Protein AF-A0A1F3SGW7-F1 (afdb_monomer)

pLDDT: mean 77.79, std 14.95, range [38.97, 97.31]

Mean predicted aligned error: 10.61 Å

Solvent-accessible surface area (backbone atoms only — not comparable to full-atom values): 8737 Å² total; per-residue (Å²): 133,83,77,80,81,74,57,66,68,60,56,49,51,52,53,39,52,52,41,30,54,52,48,51,49,50,41,42,74,71,58,27,64,37,47,29,26,54,61,61,95,81,44,79,42,75,30,45,67,76,52,66,45,71,59,27,35,33,36,35,34,85,49,58,101,86,62,85,79,83,58,74,67,41,75,41,46,36,30,48,24,77,51,98,87,49,64,48,58,42,50,24,34,32,72,45,78,46,79,49,69,49,97,88,67,54,41,29,40,35,40,36,31,35,53,44,77,86,43,84,48,33,61,59,54,27,54,50,26,50,47,53,54,50,47,27,68,67,64,72,86,85,82,79,74,87,70,87,78,82,129

Sequence (151 aa):
MESKLINFVDKRKEVIEQKRRNFERVVFDNFLGAYTVLDKNGVIYPVKLMDISPEGCMIRVPWSKRETVLEIGQDLTLRFYFTKQSFVPAVCKLRHTGESIETDGQAYLNYGLEFDASMSSYEAIKAFAVFLMKFAELSVIDRGDAKVYSL

Secondary structure (DSSP, 8-state):
-------HHHHHHHHHHHHHHHHHHHHHHHT----EE--BTTB--EEEEEEE-SSEEEEEEE--TTSPPPPTT-EEEEEEESSSS-EEEEEEEEEEEEEEE-TTS-EEEEEEEEE-TTSTTHHHHHHHHHHHHHHHHH-----S-------

Radius of gyration: 18.61 Å; Cα contacts (8 Å, |Δi|>4): 237; chains: 1; bounding box: 39×63×49 Å

Nearest PDB structures (foldseek):
  5kec-assembly3_D  TM=7.505E-01  e=9.476E-04  Klebsiella pneumoniae
  5ked-assembly1_D  TM=7.790E-01  e=2.004E-03  Klebsiella pneumoniae
  5kec-assembly3_A  TM=7.401E-01  e=1.339E-03  Klebsiella pneumoniae
  5kgo-assembly2_A  TM=7.578E-01  e=3.777E-03  Klebsiella pneumoniae
  5kgo-assembly1_D  TM=7.546E-01  e=2.008E-02  Klebsiella pneumoniae

Structure (mmCIF, N/CA/C/O backbone):
data_AF-A0A1F3SGW7-F1
#
_entry.id   AF-A0A1F3SGW7-F1
#
loop_
_atom_site.group_PDB
_atom_site.id
_atom_site.type_symbol
_atom_site.label_atom_id
_atom_site.label_alt_id
_atom_site.label_comp_id
_atom_site.label_asym_id
_atom_site.label_entity_id
_atom_site.label_seq_id
_atom_site.pdbx_PDB_ins_code
_atom_site.Cartn_x
_atom_site.Cartn_y
_atom_site.Cartn_z
_atom_site.occupancy
_atom_site.B_iso_or_equiv
_atom_site.auth_seq_id
_atom_site.auth_comp_id
_atom_site.auth_asym_id
_atom_site.auth_atom_id
_atom_site.pdbx_PDB_model_num
ATOM 1 N N . MET A 1 1 ? 11.052 46.400 0.230 1.00 38.97 1 MET A N 1
ATOM 2 C CA . MET A 1 1 ? 11.011 45.013 0.739 1.00 38.97 1 MET A CA 1
ATOM 3 C C . MET A 1 1 ? 9.605 44.502 0.513 1.00 38.97 1 MET A C 1
ATOM 5 O O . MET A 1 1 ? 8.700 44.944 1.206 1.00 38.97 1 MET A O 1
ATOM 9 N N . GLU A 1 2 ? 9.405 43.686 -0.519 1.00 39.81 2 GLU A N 1
ATOM 10 C CA . GLU A 1 2 ? 8.095 43.110 -0.834 1.00 39.81 2 GLU A CA 1
ATOM 11 C C . GLU A 1 2 ? 7.693 42.109 0.250 1.00 39.81 2 GLU A C 1
ATOM 13 O O . GLU A 1 2 ? 8.413 41.151 0.544 1.00 39.81 2 GLU A O 1
ATOM 18 N N . SER A 1 3 ? 6.542 42.350 0.870 1.00 45.03 3 SER A N 1
ATOM 19 C CA . SER A 1 3 ? 5.889 41.397 1.752 1.00 45.03 3 SER A CA 1
ATOM 20 C C . SER A 1 3 ? 5.491 40.177 0.924 1.00 45.03 3 SER A C 1
ATOM 22 O O . SER A 1 3 ? 4.585 40.237 0.097 1.00 45.03 3 SER A O 1
ATOM 24 N N . LYS A 1 4 ? 6.167 39.041 1.140 1.00 53.59 4 LYS A N 1
ATOM 25 C CA . LYS A 1 4 ? 5.687 37.740 0.658 1.00 53.59 4 LYS A CA 1
ATOM 26 C C . LYS A 1 4 ? 4.277 37.535 1.217 1.00 53.59 4 LYS A C 1
ATOM 28 O O . LYS A 1 4 ? 4.119 37.226 2.396 1.00 53.59 4 LYS A O 1
ATOM 33 N N . LEU A 1 5 ? 3.263 37.735 0.379 1.00 53.50 5 LEU A N 1
ATOM 34 C CA . LEU A 1 5 ? 1.880 37.359 0.646 1.00 53.50 5 LEU A CA 1
ATOM 35 C C . LEU A 1 5 ? 1.845 35.836 0.793 1.00 53.50 5 LEU A C 1
ATOM 37 O O . LEU A 1 5 ? 1.827 35.092 -0.182 1.00 53.50 5 LEU A O 1
ATOM 41 N N . ILE A 1 6 ? 1.932 35.365 2.035 1.00 60.81 6 ILE A N 1
ATOM 42 C CA . ILE A 1 6 ? 1.802 33.948 2.354 1.00 60.81 6 ILE A CA 1
ATOM 43 C C . ILE A 1 6 ? 0.316 33.615 2.259 1.00 60.81 6 ILE A C 1
ATOM 45 O O . ILE A 1 6 ? -0.477 34.054 3.091 1.00 60.81 6 ILE A O 1
ATOM 49 N N . ASN A 1 7 ? -0.064 32.824 1.257 1.00 70.75 7 ASN A N 1
ATOM 50 C CA . ASN A 1 7 ? -1.402 32.259 1.198 1.00 70.75 7 ASN A CA 1
ATOM 51 C C . ASN A 1 7 ? -1.543 31.200 2.303 1.00 70.75 7 ASN A C 1
ATOM 53 O O . ASN A 1 7 ? -1.046 30.077 2.196 1.00 70.75 7 ASN A O 1
ATOM 57 N N . PHE A 1 8 ? -2.199 31.577 3.401 1.00 67.94 8 PHE A N 1
ATOM 58 C CA . PHE A 1 8 ? -2.420 30.707 4.556 1.00 67.94 8 PHE A CA 1
ATOM 59 C C . PHE A 1 8 ? -3.203 29.433 4.206 1.00 67.94 8 PHE A C 1
ATOM 61 O O . PHE A 1 8 ? -3.048 28.421 4.890 1.00 67.94 8 PHE A O 1
ATOM 68 N N . VAL A 1 9 ? -4.002 29.454 3.133 1.00 71.19 9 VAL A N 1
ATOM 69 C CA . VAL A 1 9 ? -4.738 28.281 2.644 1.00 71.19 9 VAL A CA 1
ATOM 70 C C . VAL A 1 9 ? -3.779 27.255 2.044 1.00 71.19 9 VAL A C 1
ATOM 72 O O . VAL A 1 9 ? -3.832 26.080 2.407 1.00 71.19 9 VAL A O 1
ATOM 75 N N . ASP A 1 10 ? -2.859 27.697 1.187 1.00 74.00 10 ASP A N 1
ATOM 76 C CA . ASP A 1 10 ? -1.901 26.809 0.519 1.00 74.00 10 ASP A CA 1
ATOM 77 C C . ASP A 1 10 ? -0.898 26.233 1.516 1.00 74.00 10 ASP A C 1
ATOM 79 O O . ASP A 1 10 ? -0.640 25.030 1.526 1.00 74.00 10 ASP A O 1
ATOM 83 N N . LYS A 1 11 ? -0.428 27.062 2.455 1.00 72.88 11 LYS A N 1
ATOM 84 C CA . LYS A 1 11 ? 0.478 26.615 3.517 1.00 72.88 11 LYS A CA 1
ATOM 85 C C . LYS A 1 11 ? -0.173 25.585 4.444 1.00 72.88 11 LYS A C 1
ATOM 87 O O . LYS A 1 11 ? 0.491 24.667 4.918 1.00 72.88 11 LYS A O 1
ATOM 92 N N . ARG A 1 12 ? -1.482 25.702 4.695 1.00 69.62 12 ARG A N 1
ATOM 93 C CA . ARG A 1 12 ? -2.232 24.712 5.480 1.00 69.62 12 ARG A CA 1
ATOM 94 C C . ARG A 1 12 ? -2.374 23.388 4.728 1.00 69.62 12 ARG A C 1
ATOM 96 O O . ARG A 1 12 ? -2.182 22.344 5.345 1.00 69.62 12 ARG A O 1
ATOM 103 N N . LYS A 1 13 ? -2.646 23.420 3.418 1.00 74.69 13 LYS A N 1
ATOM 104 C CA . LYS A 1 13 ? -2.675 22.215 2.568 1.00 74.69 13 LYS A CA 1
ATOM 105 C C . LYS A 1 13 ? -1.324 21.503 2.550 1.00 74.69 13 LYS A C 1
ATOM 107 O O . LYS A 1 13 ? -1.278 20.293 2.728 1.00 74.69 13 LYS A O 1
ATOM 112 N N . GLU A 1 14 ? -0.233 22.252 2.413 1.00 76.81 14 GLU A N 1
ATOM 113 C CA . GLU A 1 14 ? 1.126 21.703 2.410 1.00 76.81 14 GLU A CA 1
ATOM 114 C C . GLU A 1 14 ? 1.470 21.000 3.733 1.00 76.81 14 GLU A C 1
ATOM 116 O O . GLU A 1 14 ? 1.959 19.870 3.731 1.00 76.81 14 GLU A O 1
ATOM 121 N N . VAL A 1 15 ? 1.140 21.622 4.873 1.00 73.44 15 VAL A N 1
ATOM 122 C CA . VAL A 1 15 ? 1.350 21.026 6.205 1.00 73.44 15 VAL A CA 1
ATOM 123 C C . VAL A 1 15 ? 0.507 19.763 6.403 1.00 73.44 15 VAL A C 1
ATOM 125 O O . VAL A 1 15 ? 1.008 18.789 6.967 1.00 73.44 15 VAL A O 1
ATOM 128 N N . ILE A 1 16 ? -0.750 19.759 5.948 1.00 73.56 16 ILE A N 1
ATOM 129 C CA . ILE A 1 16 ? -1.631 18.582 6.021 1.00 73.56 16 ILE A CA 1
ATOM 130 C C . ILE A 1 16 ? -1.063 17.440 5.173 1.00 73.56 16 ILE A C 1
ATOM 132 O O . ILE A 1 16 ? -0.907 16.333 5.680 1.00 73.56 16 ILE A O 1
ATOM 136 N N . GLU A 1 17 ? -0.665 17.711 3.929 1.00 76.50 17 GLU A N 1
ATOM 137 C CA . GLU A 1 17 ? -0.055 16.702 3.055 1.00 76.50 17 GLU A CA 1
ATOM 138 C C . GLU A 1 17 ? 1.262 16.162 3.617 1.00 76.50 17 GLU A C 1
ATOM 140 O O . GLU A 1 17 ? 1.554 14.971 3.518 1.00 76.50 17 GLU A O 1
ATOM 145 N N . GLN A 1 18 ? 2.072 17.010 4.251 1.00 76.06 18 GLN A N 1
ATOM 146 C CA . GLN A 1 18 ? 3.320 16.563 4.859 1.00 76.06 18 GLN A CA 1
ATOM 147 C C . GLN A 1 18 ? 3.092 15.699 6.104 1.00 76.06 18 GLN A C 1
ATOM 149 O O . GLN A 1 18 ? 3.780 14.692 6.277 1.00 76.06 18 GLN A O 1
ATOM 154 N N . LYS A 1 19 ? 2.098 16.037 6.935 1.00 69.94 19 LYS A N 1
ATOM 155 C CA . LYS A 1 19 ? 1.656 15.172 8.037 1.00 69.94 19 LYS A CA 1
ATOM 156 C C . LYS A 1 19 ? 1.116 13.840 7.525 1.00 69.94 19 LYS A C 1
ATOM 158 O O . LYS A 1 19 ? 1.490 12.805 8.071 1.00 69.94 19 LYS A O 1
ATOM 163 N N . ARG A 1 20 ? 0.307 13.868 6.461 1.00 73.12 20 ARG A N 1
ATOM 164 C CA . ARG A 1 20 ? -0.241 12.675 5.808 1.00 73.12 20 ARG A CA 1
ATOM 165 C C . ARG A 1 20 ? 0.858 11.731 5.354 1.00 73.12 20 ARG A C 1
ATOM 167 O O . ARG A 1 20 ? 0.901 10.602 5.825 1.00 73.12 20 ARG A O 1
ATOM 174 N N . ARG A 1 21 ? 1.812 12.228 4.563 1.00 73.44 21 ARG A N 1
ATOM 175 C CA . ARG A 1 21 ? 2.955 11.434 4.086 1.00 73.44 21 ARG A CA 1
ATOM 176 C C . ARG A 1 21 ? 3.798 10.856 5.222 1.00 73.44 21 ARG A C 1
ATOM 178 O O . ARG A 1 21 ? 4.236 9.713 5.135 1.00 73.44 21 ARG A O 1
ATOM 185 N N . ASN A 1 22 ? 4.036 11.627 6.287 1.00 67.62 22 ASN A N 1
ATOM 186 C CA . ASN A 1 22 ? 4.793 11.135 7.440 1.00 67.62 22 ASN A CA 1
ATOM 187 C C . ASN A 1 22 ? 4.045 10.030 8.193 1.00 67.62 22 ASN A C 1
ATOM 189 O O . ASN A 1 22 ? 4.660 9.035 8.565 1.00 67.62 22 ASN A O 1
ATOM 193 N N . PHE A 1 23 ? 2.738 10.185 8.408 1.00 69.06 23 PHE A N 1
ATOM 194 C CA . PHE A 1 23 ? 1.927 9.169 9.071 1.00 69.06 23 PHE A CA 1
ATOM 195 C C . PHE A 1 23 ? 1.798 7.903 8.226 1.00 69.06 23 PHE A C 1
ATOM 197 O O . PHE A 1 23 ? 2.047 6.817 8.735 1.00 69.06 23 PHE A O 1
ATOM 204 N N . GLU A 1 24 ? 1.491 8.045 6.937 1.00 65.50 24 GLU A N 1
ATOM 205 C CA . GLU A 1 24 ? 1.440 6.939 5.979 1.00 65.50 24 GLU A CA 1
ATOM 206 C C . GLU A 1 24 ? 2.751 6.156 5.987 1.00 65.50 24 GLU A C 1
ATOM 208 O O . GLU A 1 24 ? 2.738 4.951 6.211 1.00 65.50 24 GLU A O 1
ATOM 213 N N . ARG A 1 25 ? 3.899 6.841 5.891 1.00 66.94 25 ARG A N 1
ATOM 214 C CA . ARG A 1 25 ? 5.213 6.194 5.986 1.00 66.94 25 ARG A CA 1
ATOM 215 C C . ARG A 1 25 ? 5.392 5.430 7.302 1.00 66.94 25 ARG A C 1
ATOM 217 O O . ARG A 1 25 ? 5.820 4.287 7.273 1.00 66.94 25 ARG A O 1
ATOM 224 N N . VAL A 1 26 ? 5.039 6.015 8.449 1.00 60.69 26 VAL A N 1
ATOM 225 C CA . VAL A 1 26 ? 5.170 5.347 9.759 1.00 60.69 26 VAL A CA 1
ATOM 226 C C . VAL A 1 26 ? 4.231 4.147 9.882 1.00 60.69 26 VAL A C 1
ATOM 228 O O . VAL A 1 26 ? 4.642 3.112 10.402 1.00 60.69 26 VAL A O 1
ATOM 231 N N . VAL A 1 27 ? 2.994 4.253 9.401 1.00 66.38 27 VAL A N 1
ATOM 232 C CA . VAL A 1 27 ? 2.022 3.153 9.412 1.00 66.38 27 VAL A CA 1
ATOM 233 C C . VAL A 1 27 ? 2.455 2.028 8.478 1.00 66.38 27 VAL A C 1
ATOM 235 O O . VAL A 1 27 ? 2.358 0.865 8.859 1.00 66.38 27 VAL A O 1
ATOM 238 N N . PHE A 1 28 ? 2.959 2.346 7.288 1.00 66.12 28 PHE A N 1
ATOM 239 C CA . PHE A 1 28 ? 3.403 1.351 6.310 1.00 66.12 28 PHE A CA 1
ATOM 240 C C . PHE A 1 28 ? 4.773 0.755 6.634 1.00 66.12 28 PHE A C 1
ATOM 242 O O . PHE A 1 28 ? 5.033 -0.383 6.274 1.00 66.12 28 PHE A O 1
ATOM 249 N N . ASP A 1 29 ? 5.652 1.476 7.329 1.00 63.00 29 ASP A N 1
ATOM 250 C CA . ASP A 1 29 ? 6.937 0.916 7.749 1.00 63.00 29 ASP A CA 1
ATOM 251 C C . ASP A 1 29 ? 6.802 0.106 9.064 1.00 63.00 29 ASP A C 1
ATOM 253 O O . ASP A 1 29 ? 7.568 -0.834 9.266 1.00 63.00 29 ASP A O 1
ATOM 257 N N . ASN A 1 30 ? 5.831 0.413 9.950 1.00 56.06 30 ASN A N 1
ATOM 258 C CA . ASN A 1 30 ? 5.734 -0.216 11.286 1.00 56.06 30 ASN A CA 1
ATOM 259 C C . ASN A 1 30 ? 4.492 -1.085 11.548 1.00 56.06 30 ASN A C 1
ATOM 261 O O . ASN A 1 30 ? 4.558 -1.972 12.397 1.00 56.06 30 ASN A O 1
ATOM 265 N N . PHE A 1 31 ? 3.351 -0.820 10.905 1.00 53.56 31 PHE A N 1
ATOM 266 C CA . PHE A 1 31 ? 2.066 -1.436 11.276 1.00 53.56 31 PHE A CA 1
ATOM 267 C C . PHE A 1 31 ? 1.522 -2.360 10.190 1.00 53.56 31 PHE A C 1
ATOM 269 O O . PHE A 1 31 ? 1.137 -3.495 10.462 1.00 53.56 31 PHE A O 1
ATOM 276 N N . LEU A 1 32 ? 1.547 -1.897 8.944 1.00 58.00 32 LEU A N 1
ATOM 277 C CA . LEU A 1 32 ? 1.360 -2.751 7.789 1.00 58.00 32 LEU A CA 1
ATOM 278 C C . LEU A 1 32 ? 2.729 -3.143 7.287 1.00 58.00 32 LEU A C 1
ATOM 280 O O . LEU A 1 32 ? 3.295 -2.457 6.450 1.00 58.00 32 LEU A O 1
ATOM 284 N N . GLY A 1 33 ? 3.216 -4.303 7.714 1.00 48.53 33 GLY A N 1
ATOM 285 C CA . GLY A 1 33 ? 4.070 -5.084 6.830 1.00 48.53 33 GLY A CA 1
ATOM 286 C C . GLY A 1 33 ? 3.232 -5.432 5.606 1.00 48.53 33 GLY A C 1
ATOM 287 O O . GLY A 1 33 ? 2.687 -6.530 5.537 1.00 48.53 33 GLY A O 1
ATOM 288 N N . ALA A 1 34 ? 3.033 -4.466 4.705 1.00 47.16 34 ALA A N 1
ATOM 289 C CA . ALA A 1 34 ? 2.317 -4.624 3.462 1.00 47.16 34 ALA A CA 1
ATOM 290 C C . ALA A 1 34 ? 3.177 -5.553 2.617 1.00 47.16 34 ALA A C 1
ATOM 292 O O . ALA A 1 34 ? 3.915 -5.128 1.741 1.00 47.16 34 ALA A O 1
ATOM 293 N N . TYR A 1 35 ? 3.097 -6.849 2.898 1.00 52.41 35 TYR A N 1
ATOM 294 C CA . TYR A 1 35 ? 3.415 -7.886 1.944 1.00 52.41 35 TYR A CA 1
ATOM 295 C C . TYR A 1 35 ? 2.304 -7.824 0.915 1.00 52.41 35 TYR A C 1
ATOM 297 O O . TYR A 1 35 ? 1.432 -8.681 0.864 1.00 52.41 35 TYR A O 1
ATOM 305 N N . THR A 1 36 ? 2.273 -6.749 0.140 1.00 52.69 36 THR A N 1
ATOM 306 C CA . THR A 1 36 ? 1.414 -6.723 -1.013 1.00 52.69 36 THR A CA 1
ATOM 307 C C . THR A 1 36 ? 2.043 -7.714 -1.973 1.00 52.69 36 THR A C 1
ATOM 309 O O . THR A 1 36 ? 3.166 -7.553 -2.429 1.00 52.69 36 THR A O 1
ATOM 312 N N . VAL A 1 37 ? 1.355 -8.830 -2.136 1.00 56.72 37 VAL A N 1
ATOM 313 C CA . VAL A 1 37 ? 1.811 -9.950 -2.933 1.00 56.72 37 VAL A CA 1
ATOM 314 C C . VAL A 1 37 ? 1.343 -9.725 -4.350 1.00 56.72 37 VAL A C 1
ATOM 316 O O . VAL A 1 37 ? 0.142 -9.652 -4.552 1.00 56.72 37 VAL A O 1
ATOM 319 N N . LEU A 1 38 ? 2.237 -9.651 -5.330 1.00 59.66 38 LEU A N 1
ATOM 320 C CA . LEU A 1 38 ? 1.801 -9.707 -6.721 1.00 59.66 38 LEU A CA 1
ATOM 321 C C . LEU A 1 38 ? 1.588 -11.166 -7.137 1.00 59.66 38 LEU A C 1
ATOM 323 O O . LEU A 1 38 ? 2.558 -11.834 -7.474 1.00 59.66 38 LEU A O 1
ATOM 327 N N . ASP A 1 39 ? 0.352 -11.667 -7.109 1.00 53.69 39 ASP A N 1
ATOM 328 C CA . ASP A 1 39 ? 0.056 -13.025 -7.585 1.00 53.69 39 ASP A CA 1
ATOM 329 C C . ASP A 1 39 ? 0.054 -13.069 -9.122 1.00 53.69 39 ASP A C 1
ATOM 331 O O . ASP A 1 39 ? -0.953 -12.798 -9.779 1.00 53.69 39 ASP A O 1
ATOM 335 N N . LYS A 1 40 ? 1.217 -13.375 -9.705 1.00 54.59 40 LYS A N 1
ATOM 336 C CA . LYS A 1 40 ? 1.351 -13.759 -11.114 1.00 54.59 40 LYS A CA 1
ATOM 337 C C . LYS A 1 40 ? 1.789 -15.219 -11.146 1.00 54.59 40 LYS A C 1
ATOM 339 O O . LYS A 1 40 ? 2.915 -15.538 -10.774 1.00 54.59 40 LYS A O 1
ATOM 344 N N . ASN A 1 41 ? 0.900 -16.103 -11.594 1.00 57.38 41 ASN A N 1
ATOM 345 C CA . ASN A 1 41 ? 1.133 -17.551 -11.659 1.00 57.38 41 ASN A CA 1
ATOM 346 C C . ASN A 1 41 ? 1.455 -18.207 -10.295 1.00 57.38 41 ASN A C 1
ATOM 348 O O . ASN A 1 41 ? 2.233 -19.159 -10.246 1.00 57.38 41 ASN A O 1
ATOM 352 N N . GLY A 1 42 ? 0.892 -17.712 -9.186 1.00 57.19 42 GLY A N 1
ATOM 353 C CA . GLY A 1 42 ? 1.066 -18.298 -7.853 1.00 57.19 42 GLY A CA 1
ATOM 354 C C . GLY A 1 42 ? 2.353 -17.897 -7.129 1.00 57.19 42 GLY A C 1
ATOM 355 O O . GLY A 1 42 ? 2.590 -18.365 -6.013 1.00 57.19 42 GLY A O 1
ATOM 356 N N . VAL A 1 43 ? 3.193 -17.044 -7.727 1.00 60.94 43 VAL A N 1
ATOM 357 C CA . VAL A 1 43 ? 4.417 -16.566 -7.076 1.00 60.94 43 VAL A CA 1
ATOM 358 C C . VAL A 1 43 ? 4.119 -15.318 -6.266 1.00 60.94 43 VAL A C 1
ATOM 360 O O . VAL A 1 43 ? 3.482 -14.387 -6.744 1.00 60.94 43 VAL A O 1
ATOM 363 N N . ILE A 1 44 ? 4.590 -15.322 -5.022 1.00 67.69 44 ILE A N 1
ATOM 364 C CA . ILE A 1 44 ? 4.310 -14.287 -4.041 1.00 67.69 44 ILE A CA 1
ATOM 365 C C . ILE A 1 44 ? 5.515 -13.351 -3.923 1.00 67.69 44 ILE A C 1
ATOM 367 O O . ILE A 1 44 ? 6.543 -13.755 -3.382 1.00 67.69 44 ILE A O 1
ATOM 371 N N . TYR A 1 45 ? 5.388 -12.103 -4.382 1.00 72.38 45 TYR A N 1
ATOM 372 C CA . TYR A 1 45 ? 6.465 -11.107 -4.297 1.00 72.38 45 TYR A CA 1
ATOM 373 C C . TYR A 1 45 ? 6.142 -9.996 -3.300 1.00 72.38 45 TYR A C 1
ATOM 375 O O . TYR A 1 45 ? 5.065 -9.419 -3.417 1.00 72.38 45 TYR A O 1
ATOM 383 N N . PRO A 1 46 ? 7.044 -9.655 -2.362 1.00 74.88 46 PRO A N 1
ATOM 384 C CA . PRO A 1 46 ? 6.854 -8.501 -1.493 1.00 74.88 46 PRO A CA 1
ATOM 385 C C . PRO A 1 46 ? 7.002 -7.202 -2.293 1.00 74.88 46 PRO A C 1
ATOM 387 O O . PRO A 1 46 ? 7.961 -7.033 -3.047 1.00 74.88 46 PRO A O 1
ATOM 390 N N . VAL A 1 47 ? 6.084 -6.260 -2.092 1.00 81.00 47 VAL A N 1
ATOM 391 C CA . VAL A 1 47 ? 6.173 -4.901 -2.649 1.00 81.00 47 VAL A CA 1
ATOM 392 C C . VAL A 1 47 ? 5.951 -3.879 -1.538 1.00 81.00 47 VAL A C 1
ATOM 394 O O . VAL A 1 47 ? 5.308 -4.181 -0.538 1.00 81.00 47 VAL A O 1
ATOM 397 N N . LYS A 1 48 ? 6.448 -2.655 -1.707 1.00 82.62 48 LYS A N 1
ATOM 398 C CA . LYS A 1 48 ? 6.239 -1.569 -0.743 1.00 82.62 48 LYS A CA 1
ATOM 399 C C . LYS A 1 48 ? 4.988 -0.767 -1.100 1.00 82.62 48 LYS A C 1
ATOM 401 O O . LYS A 1 48 ? 4.858 -0.332 -2.238 1.00 82.62 48 LYS A O 1
ATOM 406 N N . LEU A 1 49 ? 4.089 -0.538 -0.143 1.00 85.31 49 LEU A N 1
ATOM 407 C CA . LEU A 1 49 ? 2.975 0.403 -0.302 1.00 85.31 49 LEU A CA 1
ATOM 408 C C . LEU A 1 49 ? 3.486 1.834 -0.083 1.00 85.31 49 LEU A C 1
ATOM 410 O O . LEU A 1 49 ? 4.088 2.125 0.949 1.00 85.31 49 LEU A O 1
ATOM 414 N N . MET A 1 50 ? 3.284 2.707 -1.066 1.00 84.50 50 MET A N 1
ATOM 415 C CA . MET A 1 50 ? 3.777 4.086 -1.053 1.00 84.50 50 MET A CA 1
ATOM 416 C C . MET A 1 50 ? 2.701 5.075 -0.606 1.00 84.50 50 MET A C 1
ATOM 418 O O . MET A 1 50 ? 2.999 5.985 0.164 1.00 84.50 50 MET A O 1
ATOM 422 N N . ASP A 1 51 ? 1.470 4.879 -1.071 1.00 85.19 51 ASP A N 1
ATOM 423 C CA . ASP A 1 51 ? 0.282 5.638 -0.683 1.00 85.19 51 ASP A CA 1
ATOM 424 C C . ASP A 1 51 ? -0.975 4.760 -0.791 1.00 85.19 51 ASP A C 1
ATOM 426 O O . ASP A 1 51 ? -0.926 3.646 -1.318 1.00 85.19 51 ASP A O 1
ATOM 430 N N . ILE A 1 52 ? -2.094 5.250 -0.256 1.00 89.31 52 ILE A N 1
ATOM 431 C CA . ILE A 1 52 ? -3.417 4.639 -0.410 1.00 89.31 52 ILE A CA 1
ATOM 432 C C . ILE A 1 52 ? -4.513 5.707 -0.320 1.00 89.31 52 ILE A C 1
ATOM 434 O O . ILE A 1 52 ? -4.435 6.633 0.486 1.00 89.31 52 ILE A O 1
ATOM 438 N N . SER A 1 53 ? -5.555 5.548 -1.127 1.00 91.88 53 SER A N 1
ATOM 439 C CA . SER A 1 53 ? -6.800 6.312 -1.100 1.00 91.88 53 SER A CA 1
ATOM 440 C C . SER A 1 53 ? -8.003 5.353 -1.150 1.00 91.88 53 SER A C 1
ATOM 442 O O . SER A 1 53 ? -7.825 4.142 -1.283 1.00 91.88 53 SER A O 1
ATOM 444 N N . PRO A 1 54 ? -9.247 5.843 -1.025 1.00 94.31 54 PRO A N 1
ATOM 445 C CA . PRO A 1 54 ? -10.440 5.018 -1.223 1.00 94.31 54 PRO A CA 1
ATOM 446 C C . PRO A 1 54 ? -10.538 4.390 -2.620 1.00 94.31 54 PRO A C 1
ATOM 448 O O . PRO A 1 54 ? -11.193 3.364 -2.785 1.00 94.31 54 PRO A O 1
ATOM 451 N N . GLU A 1 55 ? -9.933 5.015 -3.627 1.00 95.69 55 GLU A N 1
ATOM 452 C CA . GLU A 1 55 ? -10.015 4.617 -5.034 1.00 95.69 55 GLU A CA 1
ATOM 453 C C . GLU A 1 55 ? -8.845 3.731 -5.466 1.00 95.69 55 GLU A C 1
ATOM 455 O O . GLU A 1 55 ? -8.987 2.952 -6.405 1.00 95.69 55 GLU A O 1
ATOM 460 N N . GLY A 1 56 ? -7.687 3.829 -4.809 1.00 94.00 56 GLY A N 1
ATOM 461 C CA . GLY A 1 56 ? -6.496 3.126 -5.267 1.00 94.00 56 GLY A CA 1
ATOM 462 C C . GLY A 1 56 ? -5.286 3.245 -4.354 1.00 94.00 56 GLY A C 1
ATOM 463 O O . GLY A 1 56 ? -5.360 3.737 -3.230 1.00 94.00 56 GLY A O 1
ATOM 464 N N . CYS A 1 57 ? -4.148 2.774 -4.846 1.00 92.31 57 CYS A N 1
ATOM 465 C CA . CYS A 1 57 ? -2.871 2.884 -4.156 1.00 92.31 57 CYS A CA 1
ATOM 466 C C . CYS A 1 57 ? -1.691 2.873 -5.123 1.00 92.31 57 CYS A C 1
ATOM 468 O O . CYS A 1 57 ? -1.785 2.383 -6.250 1.00 92.31 57 CYS A O 1
ATOM 470 N N . MET A 1 58 ? -0.547 3.355 -4.650 1.00 91.38 58 MET A N 1
ATOM 471 C CA . MET A 1 58 ? 0.732 3.194 -5.319 1.00 91.38 58 MET A CA 1
ATOM 472 C C . MET A 1 58 ? 1.584 2.154 -4.605 1.00 91.38 58 MET A C 1
ATOM 474 O O . MET A 1 58 ? 1.845 2.261 -3.406 1.00 91.38 58 MET A O 1
ATOM 478 N N . ILE A 1 59 ? 2.074 1.169 -5.356 1.00 88.50 59 ILE A N 1
ATOM 479 C CA . ILE A 1 59 ? 3.064 0.204 -4.872 1.00 88.50 59 ILE A CA 1
ATOM 480 C C . ILE A 1 59 ? 4.406 0.401 -5.567 1.00 88.50 59 ILE A C 1
ATOM 482 O O . ILE A 1 59 ? 4.476 0.897 -6.691 1.00 88.50 59 ILE A O 1
ATOM 486 N N . ARG A 1 60 ? 5.474 -0.033 -4.907 1.00 87.44 60 ARG A N 1
ATOM 487 C CA . ARG A 1 60 ? 6.846 0.040 -5.394 1.00 87.44 60 ARG A CA 1
ATOM 488 C C . ARG A 1 60 ? 7.528 -1.318 -5.308 1.00 87.44 60 ARG A C 1
ATOM 490 O O . ARG A 1 60 ? 7.470 -1.977 -4.270 1.00 87.44 60 ARG A O 1
ATOM 497 N N . VAL A 1 61 ? 8.230 -1.692 -6.373 1.00 85.38 61 VAL A N 1
ATOM 498 C CA . VAL A 1 61 ? 9.074 -2.892 -6.430 1.00 85.38 61 VAL A CA 1
ATOM 499 C C . VAL A 1 61 ? 10.512 -2.523 -6.787 1.00 85.38 61 VAL A C 1
ATOM 501 O O . VAL A 1 61 ? 10.708 -1.635 -7.624 1.00 85.38 61 VAL A O 1
ATOM 504 N N . PRO A 1 62 ? 11.526 -3.158 -6.169 1.00 83.88 62 PRO A N 1
ATOM 505 C CA . PRO A 1 62 ? 12.897 -3.075 -6.660 1.00 83.88 62 PRO A CA 1
ATOM 506 C C . PRO A 1 62 ? 12.932 -3.518 -8.118 1.00 83.88 62 PRO A C 1
ATOM 508 O O . PRO A 1 62 ? 12.282 -4.498 -8.467 1.00 83.88 62 PRO A O 1
ATOM 511 N N . TRP A 1 63 ? 13.659 -2.791 -8.960 1.00 79.81 63 TRP A N 1
ATOM 512 C CA . TRP A 1 63 ? 13.754 -3.117 -10.374 1.00 79.81 63 TRP A CA 1
ATOM 513 C C . TRP A 1 63 ? 15.177 -3.486 -10.764 1.00 79.81 63 TRP A C 1
ATOM 515 O O . TRP A 1 63 ? 16.143 -2.787 -10.446 1.00 79.81 63 TRP A O 1
ATOM 525 N N . SER A 1 64 ? 15.289 -4.572 -11.524 1.00 72.19 64 SER A N 1
ATOM 526 C CA . SER A 1 64 ? 16.480 -4.902 -12.294 1.00 72.19 64 SER A CA 1
ATOM 527 C C . SER A 1 64 ? 16.130 -4.978 -13.782 1.00 72.19 64 SER A C 1
ATOM 529 O O . SER A 1 64 ? 15.059 -5.449 -14.154 1.00 72.19 64 SER A O 1
ATOM 531 N N . LYS A 1 65 ? 17.052 -4.580 -14.672 1.00 64.56 65 LYS A N 1
ATOM 532 C CA . LYS A 1 65 ? 16.842 -4.551 -16.142 1.00 64.56 65 LYS A CA 1
ATOM 533 C C . LYS A 1 65 ? 16.438 -5.896 -16.780 1.00 64.56 65 LYS A C 1
ATOM 535 O O . LYS A 1 65 ? 16.204 -5.947 -17.982 1.00 64.56 65 LYS A O 1
ATOM 540 N N . ARG A 1 66 ? 16.423 -6.990 -16.014 1.00 60.06 66 ARG A N 1
ATOM 541 C CA . ARG A 1 66 ? 16.057 -8.340 -16.464 1.00 60.06 66 ARG A CA 1
ATOM 542 C C . ARG A 1 66 ? 14.598 -8.699 -16.171 1.00 60.06 66 ARG A C 1
ATOM 544 O O . ARG A 1 66 ? 14.143 -9.738 -16.635 1.00 60.06 66 ARG A O 1
ATOM 551 N N . GLU A 1 67 ? 13.884 -7.880 -15.405 1.00 68.44 67 GLU A N 1
ATOM 552 C CA . GLU A 1 67 ? 12.505 -8.149 -14.999 1.00 68.44 67 GLU A CA 1
ATOM 553 C C . GLU A 1 67 ? 11.489 -7.557 -15.976 1.00 68.44 67 GLU A C 1
ATOM 555 O O . GLU A 1 67 ? 11.657 -6.455 -16.501 1.00 68.44 67 GLU A O 1
ATOM 560 N N . THR A 1 68 ? 10.414 -8.307 -16.214 1.00 71.00 68 THR A N 1
ATOM 561 C CA . THR A 1 68 ? 9.297 -7.880 -17.058 1.00 71.00 68 THR A CA 1
ATOM 562 C C . THR A 1 68 ? 8.436 -6.862 -16.315 1.00 71.00 68 THR A C 1
ATOM 564 O O . THR A 1 68 ? 7.939 -7.144 -15.225 1.00 71.00 68 THR A O 1
ATOM 567 N N . VAL A 1 69 ? 8.224 -5.700 -16.931 1.00 81.19 69 VAL A N 1
ATOM 568 C CA . VAL A 1 69 ? 7.292 -4.676 -16.440 1.00 81.19 69 VAL A CA 1
ATOM 569 C C . VAL A 1 69 ? 5.855 -5.179 -16.598 1.00 81.19 69 VAL A C 1
ATOM 571 O O . VAL A 1 69 ? 5.531 -5.855 -17.575 1.00 81.19 69 VAL A O 1
ATOM 574 N N . LEU A 1 70 ? 4.996 -4.877 -15.627 1.00 83.94 70 LEU A N 1
ATOM 575 C CA . LEU A 1 70 ? 3.575 -5.222 -15.692 1.00 83.94 70 LEU A CA 1
ATOM 576 C C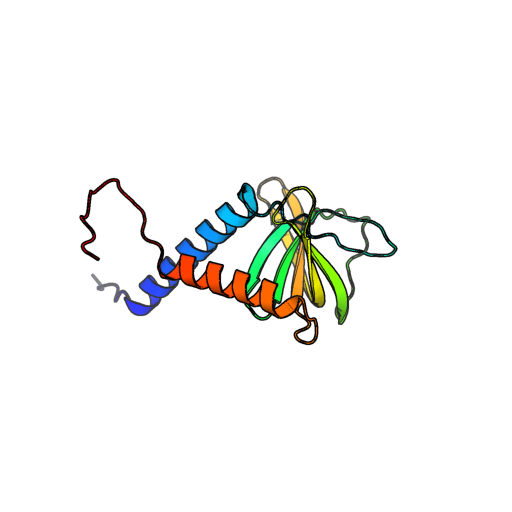 . LEU A 1 70 ? 2.841 -4.383 -16.740 1.00 83.94 70 LEU A C 1
ATOM 578 O O . LEU A 1 70 ? 3.170 -3.218 -16.962 1.00 83.94 70 LEU A O 1
ATOM 582 N N . GLU A 1 71 ? 1.820 -4.969 -17.357 1.00 87.06 71 GLU A N 1
ATOM 583 C CA . GLU A 1 71 ? 1.081 -4.326 -18.441 1.00 87.06 71 GLU A CA 1
ATOM 584 C C . GLU A 1 71 ? -0.086 -3.497 -17.904 1.00 87.06 71 GLU A C 1
ATOM 586 O O . GLU A 1 71 ? -0.870 -3.953 -17.069 1.00 87.06 71 GLU A O 1
ATOM 591 N N . ILE A 1 72 ? -0.227 -2.261 -18.390 1.00 92.81 72 ILE A N 1
ATOM 592 C CA . ILE A 1 72 ? -1.365 -1.406 -18.031 1.00 92.81 72 ILE A CA 1
ATOM 593 C C . ILE A 1 72 ? -2.673 -2.118 -18.398 1.00 92.81 72 ILE A C 1
ATOM 595 O O . ILE A 1 72 ? -2.808 -2.690 -19.476 1.00 92.81 72 ILE A O 1
ATOM 599 N N . GLY A 1 73 ? -3.651 -2.057 -17.496 1.00 92.12 73 GLY A N 1
ATOM 600 C CA . GLY A 1 73 ? -4.928 -2.752 -17.617 1.00 92.12 73 GLY A CA 1
ATOM 601 C C . GLY A 1 73 ? -4.931 -4.161 -17.026 1.00 92.12 73 GLY A C 1
ATOM 602 O O . GLY A 1 73 ? -6.015 -4.716 -16.862 1.00 92.12 73 GLY A O 1
ATOM 603 N N . GLN A 1 74 ? -3.766 -4.710 -16.663 1.00 88.94 74 GLN A N 1
ATOM 604 C CA . GLN A 1 74 ? -3.669 -5.990 -15.970 1.00 88.94 74 GLN A CA 1
ATOM 605 C C . GLN A 1 74 ? -4.331 -5.911 -14.587 1.00 88.94 74 GLN A C 1
ATOM 607 O O . GLN A 1 74 ? -4.086 -4.972 -13.821 1.00 88.94 74 GLN A O 1
ATOM 612 N N . ASP A 1 75 ? -5.130 -6.927 -14.263 1.00 88.75 75 ASP A N 1
ATOM 613 C CA . ASP A 1 75 ? -5.675 -7.115 -12.922 1.00 88.75 75 ASP A CA 1
ATOM 614 C C . ASP A 1 75 ? -4.633 -7.787 -12.015 1.00 88.75 75 ASP A C 1
ATOM 616 O O . ASP A 1 75 ? -3.935 -8.729 -12.400 1.00 88.75 75 ASP A O 1
ATOM 620 N N . LEU A 1 76 ? -4.522 -7.280 -10.793 1.00 87.50 76 LEU A N 1
ATOM 621 C CA . LEU A 1 76 ? -3.569 -7.687 -9.770 1.00 87.50 76 LEU A CA 1
ATOM 622 C C . LEU A 1 76 ? -4.325 -7.923 -8.466 1.00 87.50 76 LEU A C 1
ATOM 624 O O . LEU A 1 76 ? -5.213 -7.155 -8.116 1.00 87.50 76 LEU A O 1
ATOM 628 N N . THR A 1 77 ? -3.959 -8.958 -7.714 1.00 88.62 77 THR A N 1
ATOM 629 C CA . THR A 1 77 ? -4.510 -9.172 -6.369 1.00 88.62 77 THR A CA 1
ATOM 630 C C . THR A 1 77 ? -3.464 -8.811 -5.336 1.00 88.62 77 THR A C 1
ATOM 632 O O . THR A 1 77 ? -2.471 -9.515 -5.223 1.00 88.62 77 THR A O 1
ATOM 635 N N . LEU A 1 78 ? -3.697 -7.754 -4.563 1.00 87.62 78 LEU A N 1
ATOM 636 C CA . LEU A 1 78 ? -2.876 -7.368 -3.421 1.00 87.62 78 LEU A CA 1
ATOM 637 C C . LEU A 1 78 ? -3.378 -8.041 -2.140 1.00 87.62 78 LEU A C 1
ATOM 639 O O . LEU A 1 78 ? -4.567 -8.317 -1.988 1.00 87.62 78 LEU A O 1
ATOM 643 N N . ARG A 1 79 ? -2.476 -8.268 -1.183 1.00 87.69 79 ARG A N 1
ATOM 644 C CA . ARG A 1 79 ? -2.796 -8.828 0.138 1.00 87.69 79 ARG A CA 1
ATOM 645 C C . ARG A 1 79 ? -2.368 -7.845 1.226 1.00 87.69 79 ARG A C 1
ATOM 647 O O . ARG A 1 79 ? -1.183 -7.614 1.423 1.00 87.69 79 ARG A O 1
ATOM 654 N N . PHE A 1 80 ? -3.329 -7.271 1.941 1.00 86.00 80 PHE A N 1
ATOM 655 C CA . PHE A 1 80 ? -3.079 -6.332 3.035 1.00 86.00 80 PHE A CA 1
ATOM 656 C C . PHE A 1 80 ? -3.010 -7.089 4.360 1.00 86.00 80 PHE A C 1
ATOM 658 O O . PHE A 1 80 ? -4.038 -7.435 4.943 1.00 86.00 80 PHE A O 1
ATOM 665 N N . TYR A 1 81 ? -1.796 -7.387 4.819 1.00 81.38 81 TYR A N 1
ATOM 666 C CA . TYR A 1 81 ? -1.564 -8.078 6.085 1.00 81.38 81 TYR A CA 1
ATOM 667 C C . TYR A 1 81 ? -1.646 -7.095 7.258 1.00 81.38 81 TYR A C 1
ATOM 669 O O . TYR A 1 81 ? -0.831 -6.183 7.373 1.00 81.38 81 TYR A O 1
ATOM 677 N N . PHE A 1 82 ? -2.618 -7.313 8.146 1.00 75.44 82 PHE A N 1
ATOM 678 C CA . PHE A 1 82 ? -2.754 -6.590 9.422 1.00 75.44 82 PHE A CA 1
ATOM 679 C C . PHE A 1 82 ? -2.312 -7.442 10.620 1.00 75.44 82 PHE A C 1
ATOM 681 O O . PHE A 1 82 ? -2.166 -6.947 11.734 1.00 75.44 82 PHE A O 1
ATOM 688 N N . THR A 1 83 ? -2.094 -8.740 10.397 1.00 75.00 83 THR A N 1
ATOM 689 C CA . THR A 1 83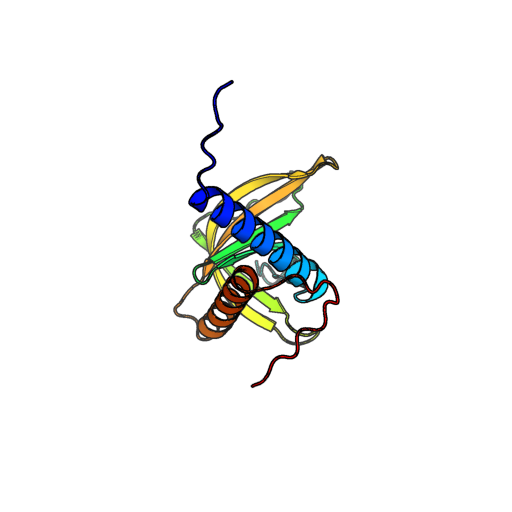 ? -1.482 -9.663 11.356 1.00 75.00 83 THR A CA 1
ATOM 690 C C . THR A 1 83 ? -0.467 -10.548 10.629 1.00 75.00 83 THR A C 1
ATOM 692 O O . THR A 1 83 ? -0.384 -10.542 9.402 1.00 75.00 83 THR A O 1
ATOM 695 N N . LYS A 1 84 ? 0.289 -11.366 11.371 1.00 72.88 84 LYS A N 1
ATOM 696 C CA . LYS A 1 84 ? 1.262 -12.300 10.776 1.00 72.88 84 LYS A CA 1
ATOM 697 C C . LYS A 1 84 ? 0.626 -13.429 9.952 1.00 72.88 84 LYS A C 1
ATOM 699 O O . LYS A 1 84 ? 1.335 -14.062 9.180 1.00 72.88 84 LYS A O 1
ATOM 704 N N . GLN A 1 85 ? -0.658 -13.729 10.154 1.00 79.94 85 GLN A N 1
ATOM 705 C CA . GLN A 1 85 ? -1.310 -14.916 9.578 1.00 79.94 85 GLN A CA 1
ATOM 706 C C . GLN A 1 85 ? -2.578 -14.603 8.777 1.00 79.94 85 GLN A C 1
ATOM 708 O O . GLN A 1 85 ? -3.087 -15.484 8.090 1.00 79.94 85 GLN A O 1
ATOM 713 N N . SER A 1 86 ? -3.090 -13.372 8.835 1.00 83.50 86 SER A N 1
ATOM 714 C CA . SER A 1 86 ? -4.305 -12.966 8.127 1.00 83.50 86 SER A CA 1
ATOM 715 C C . SER A 1 86 ? -4.095 -11.695 7.309 1.00 83.50 86 SER A C 1
ATOM 717 O O . SER A 1 86 ? -3.347 -10.793 7.698 1.00 83.50 86 SER A O 1
ATOM 719 N N . PHE A 1 87 ? -4.782 -11.633 6.168 1.00 87.56 87 PHE A N 1
ATOM 720 C CA . PHE A 1 87 ? -4.762 -10.497 5.256 1.00 87.56 87 PHE A CA 1
ATOM 721 C C . PHE A 1 87 ? -6.152 -10.208 4.690 1.00 87.56 87 PHE A C 1
ATOM 723 O O . PHE A 1 87 ? -7.009 -11.090 4.638 1.00 87.56 87 PHE A O 1
ATOM 730 N N . VAL A 1 88 ? -6.345 -8.977 4.221 1.00 90.31 88 VAL A N 1
ATOM 731 C CA . VAL A 1 88 ? -7.497 -8.566 3.412 1.00 90.31 88 VAL A CA 1
ATOM 732 C C . VAL A 1 88 ? -7.060 -8.513 1.942 1.00 90.31 88 VAL A C 1
ATOM 734 O O . VAL A 1 88 ? 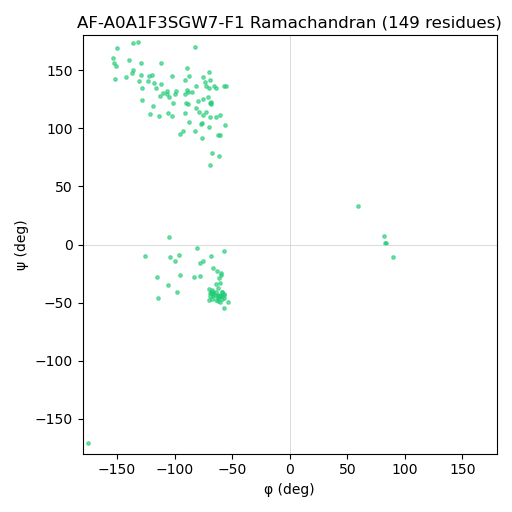-6.099 -7.803 1.637 1.00 90.31 88 VAL A O 1
ATOM 737 N N . PRO A 1 89 ? -7.688 -9.265 1.019 1.00 91.06 89 PRO A N 1
ATOM 738 C CA . PRO A 1 89 ? -7.356 -9.180 -0.399 1.00 91.06 89 PRO A CA 1
ATOM 739 C C . PRO A 1 89 ? -7.940 -7.909 -1.024 1.00 91.06 89 PRO A C 1
ATOM 741 O O . PRO A 1 89 ? -9.063 -7.525 -0.704 1.00 91.06 89 PRO A O 1
ATOM 744 N N . ALA A 1 90 ? -7.229 -7.302 -1.967 1.00 91.06 90 ALA A N 1
ATOM 745 C CA . ALA A 1 90 ? -7.773 -6.269 -2.843 1.00 91.06 90 ALA A CA 1
ATOM 746 C C . ALA A 1 90 ? -7.473 -6.636 -4.293 1.00 91.06 90 ALA A C 1
ATOM 748 O O . ALA A 1 90 ? -6.315 -6.857 -4.640 1.00 91.06 90 ALA A O 1
ATOM 749 N N . VAL A 1 91 ? -8.507 -6.712 -5.126 1.00 92.75 91 VAL A N 1
ATOM 750 C CA . VAL A 1 91 ? -8.325 -6.810 -6.577 1.00 92.75 91 VAL A CA 1
ATOM 751 C C . VAL A 1 91 ? -8.169 -5.394 -7.105 1.00 92.75 91 VAL A C 1
ATOM 753 O O . VAL A 1 91 ? -8.939 -4.507 -6.734 1.00 92.75 91 VAL A O 1
ATOM 756 N N . CYS A 1 92 ? -7.150 -5.178 -7.926 1.00 92.69 92 CYS A N 1
ATOM 757 C CA . CYS A 1 92 ? -6.814 -3.872 -8.456 1.00 92.69 92 CYS A CA 1
ATOM 758 C C . CYS A 1 92 ? -6.488 -3.942 -9.942 1.00 92.69 92 CYS A C 1
ATOM 760 O O . CYS A 1 92 ? -5.896 -4.910 -10.407 1.00 92.69 92 CYS A O 1
ATOM 762 N N . LYS A 1 93 ? -6.766 -2.862 -10.664 1.00 95.25 93 LYS A N 1
ATOM 763 C CA . LYS A 1 93 ? -6.361 -2.675 -12.053 1.00 95.25 93 LYS A CA 1
ATOM 764 C C . LYS A 1 93 ? -5.129 -1.789 -12.133 1.00 95.25 93 LYS A C 1
ATOM 766 O O . LYS A 1 93 ? -5.125 -0.691 -11.575 1.00 95.25 93 LYS A O 1
ATOM 771 N N . LEU A 1 94 ? -4.102 -2.224 -12.860 1.00 93.38 94 LEU A N 1
ATOM 772 C CA . LEU A 1 94 ? -2.941 -1.382 -13.134 1.00 93.38 94 LEU A CA 1
ATOM 773 C C . LEU A 1 94 ? -3.334 -0.228 -14.062 1.00 93.38 94 LEU A C 1
ATOM 775 O O . LEU A 1 94 ? -3.788 -0.453 -15.183 1.00 93.38 94 LEU A O 1
ATOM 779 N N . ARG A 1 95 ? -3.151 1.015 -13.610 1.00 96.69 95 ARG A N 1
ATOM 780 C CA . ARG A 1 95 ? -3.488 2.223 -14.381 1.00 96.69 95 ARG A CA 1
ATOM 781 C C . ARG A 1 95 ? -2.272 2.942 -14.932 1.00 96.69 95 ARG A C 1
ATOM 783 O O . ARG A 1 95 ? -2.348 3.484 -16.030 1.00 96.69 95 ARG A O 1
ATOM 790 N N . HIS A 1 96 ? -1.161 2.942 -14.202 1.00 93.56 96 HIS A N 1
ATOM 791 C CA . HIS A 1 96 ? 0.067 3.569 -14.675 1.00 93.56 96 HIS A CA 1
ATOM 792 C C . HIS A 1 96 ? 1.321 2.923 -14.084 1.00 93.56 96 HIS A C 1
ATOM 794 O O . HIS A 1 96 ? 1.302 2.346 -12.997 1.00 93.56 96 HIS A O 1
ATOM 800 N N . THR A 1 97 ? 2.428 3.081 -14.803 1.00 91.75 97 THR A N 1
ATOM 801 C CA . THR A 1 97 ? 3.768 2.627 -14.422 1.00 91.75 97 THR A CA 1
ATOM 802 C C . THR A 1 97 ? 4.715 3.825 -14.398 1.00 91.75 97 THR A C 1
ATOM 804 O O . THR A 1 97 ? 4.589 4.720 -15.234 1.00 91.75 97 THR A O 1
ATOM 807 N N . GLY A 1 98 ? 5.683 3.850 -13.489 1.00 90.44 98 GLY A N 1
ATOM 808 C CA . GLY A 1 98 ? 6.729 4.873 -13.472 1.00 90.44 98 GLY A CA 1
ATOM 809 C C . GLY A 1 98 ? 8.027 4.356 -12.871 1.00 90.44 98 GLY A C 1
ATOM 810 O O . GLY A 1 98 ? 8.011 3.459 -12.037 1.00 90.44 98 GLY A O 1
ATOM 811 N N . GLU A 1 99 ? 9.153 4.938 -13.262 1.00 90.12 99 GLU A N 1
ATOM 812 C CA . GLU A 1 99 ? 10.472 4.593 -12.726 1.00 90.12 99 GLU A CA 1
ATOM 813 C C . GLU A 1 99 ? 10.931 5.642 -11.710 1.00 90.12 99 GLU A C 1
ATOM 815 O O . GLU A 1 99 ? 10.661 6.836 -11.855 1.00 90.12 99 GLU A O 1
ATOM 820 N N . SER A 1 100 ? 11.635 5.206 -10.669 1.00 87.56 100 SER A N 1
ATOM 821 C CA . SER A 1 100 ? 12.297 6.103 -9.720 1.00 87.56 100 SER A CA 1
ATOM 822 C C . SER A 1 100 ? 13.639 5.538 -9.286 1.00 87.56 100 SER A C 1
ATOM 824 O O . SER A 1 100 ? 13.766 4.330 -9.102 1.00 87.56 100 SER A O 1
ATOM 826 N N . ILE A 1 101 ? 14.616 6.415 -9.073 1.00 87.00 101 ILE A N 1
ATOM 827 C CA . ILE A 1 101 ? 15.939 6.062 -8.554 1.00 87.00 101 ILE A CA 1
ATOM 828 C C . ILE A 1 101 ? 16.067 6.682 -7.162 1.00 87.00 101 ILE A C 1
ATOM 830 O O . ILE A 1 101 ? 15.796 7.873 -6.996 1.00 87.00 101 ILE A O 1
ATOM 834 N N . GLU A 1 102 ? 16.432 5.879 -6.164 1.00 82.62 102 GLU A N 1
ATOM 835 C CA . GLU A 1 102 ? 16.729 6.386 -4.822 1.00 82.62 102 GLU A CA 1
ATOM 836 C C . GLU A 1 102 ? 18.160 6.922 -4.706 1.00 82.62 102 GLU A C 1
ATOM 838 O O . GLU A 1 102 ? 18.987 6.803 -5.609 1.00 82.62 102 GLU A O 1
ATOM 843 N N . THR A 1 103 ? 18.449 7.588 -3.588 1.00 80.12 103 THR A N 1
ATOM 844 C CA . THR A 1 103 ? 19.731 8.265 -3.344 1.00 80.12 103 THR A CA 1
ATOM 845 C C . THR A 1 103 ? 20.920 7.298 -3.302 1.00 80.12 103 THR A C 1
ATOM 847 O O . THR A 1 103 ? 22.049 7.708 -3.553 1.00 80.12 103 THR A O 1
ATOM 850 N N . ASP A 1 104 ? 20.669 6.021 -3.021 1.00 80.44 104 ASP A N 1
ATOM 851 C CA . ASP A 1 104 ? 21.645 4.927 -3.059 1.00 80.44 104 ASP A CA 1
ATOM 852 C C . ASP A 1 104 ? 21.901 4.378 -4.478 1.00 80.44 104 ASP A C 1
ATOM 854 O O . ASP A 1 104 ? 22.747 3.504 -4.663 1.00 80.44 104 ASP A O 1
ATOM 858 N N . GLY A 1 105 ? 21.195 4.895 -5.490 1.00 82.19 105 GLY A N 1
ATOM 859 C CA . GLY A 1 105 ? 21.273 4.444 -6.876 1.00 82.19 105 GLY A CA 1
ATOM 860 C C . GLY A 1 105 ? 20.399 3.229 -7.196 1.00 82.19 105 GLY A C 1
ATOM 861 O O . GLY A 1 105 ? 20.404 2.778 -8.344 1.00 82.19 105 GLY A O 1
ATOM 862 N N . GLN A 1 106 ? 19.627 2.705 -6.237 1.00 86.25 106 GLN A N 1
ATOM 863 C CA . GLN A 1 106 ? 18.697 1.609 -6.485 1.00 86.25 106 GLN A CA 1
ATOM 864 C C . GLN A 1 106 ? 17.511 2.103 -7.324 1.00 86.25 106 GLN A C 1
ATOM 866 O O . GLN A 1 106 ? 16.833 3.076 -6.984 1.00 86.25 106 GLN A O 1
ATOM 871 N N . ALA A 1 107 ? 17.254 1.410 -8.434 1.00 89.00 107 ALA A N 1
ATOM 872 C CA . ALA A 1 107 ? 16.113 1.676 -9.297 1.00 89.00 107 ALA A CA 1
ATOM 873 C C . ALA A 1 107 ? 14.876 0.902 -8.824 1.00 89.00 107 ALA A C 1
ATOM 875 O O . ALA A 1 107 ? 14.970 -0.238 -8.356 1.00 89.00 107 ALA A O 1
ATOM 876 N N . TYR A 1 108 ? 13.714 1.524 -8.984 1.00 88.75 108 TYR A N 1
ATOM 877 C CA . TYR A 1 108 ? 12.420 0.993 -8.589 1.00 88.75 108 TYR A CA 1
ATOM 878 C C . TYR A 1 108 ? 11.371 1.249 -9.669 1.00 88.75 108 TYR A C 1
ATOM 880 O O . TYR A 1 108 ? 11.377 2.302 -10.311 1.00 88.75 108 TYR A O 1
ATOM 888 N N . LEU A 1 109 ? 10.425 0.319 -9.792 1.00 89.44 109 LEU A N 1
ATOM 889 C CA . LEU A 1 109 ? 9.185 0.518 -10.535 1.00 89.44 109 LEU A CA 1
ATOM 890 C C . LEU A 1 109 ? 8.060 0.863 -9.563 1.00 89.44 109 LEU A C 1
ATOM 892 O O . LEU A 1 109 ? 7.874 0.200 -8.542 1.00 89.44 109 LEU A O 1
ATOM 896 N N . ASN A 1 110 ? 7.308 1.901 -9.901 1.00 91.19 110 ASN A N 1
ATOM 897 C CA . ASN A 1 110 ? 6.112 2.344 -9.208 1.00 91.19 110 ASN A CA 1
ATOM 898 C C . ASN A 1 110 ? 4.893 1.978 -10.056 1.00 91.19 110 ASN A C 1
ATOM 900 O O . ASN A 1 110 ? 4.833 2.300 -11.245 1.00 91.19 110 ASN A O 1
ATOM 904 N N . TYR A 1 111 ? 3.916 1.336 -9.432 1.00 91.44 111 TYR A N 1
ATOM 905 C CA . TYR A 1 111 ? 2.676 0.911 -10.060 1.00 91.44 111 TYR A CA 1
ATOM 906 C C . TYR A 1 111 ? 1.504 1.596 -9.374 1.00 91.44 111 TYR A C 1
ATOM 908 O O . TYR A 1 111 ? 1.302 1.422 -8.172 1.00 91.44 111 TYR A O 1
ATOM 916 N N . GLY A 1 112 ? 0.746 2.375 -10.141 1.00 94.19 112 GLY A N 1
ATOM 917 C CA . GLY A 1 112 ? -0.499 2.978 -9.686 1.00 94.19 112 GLY A CA 1
ATOM 918 C C 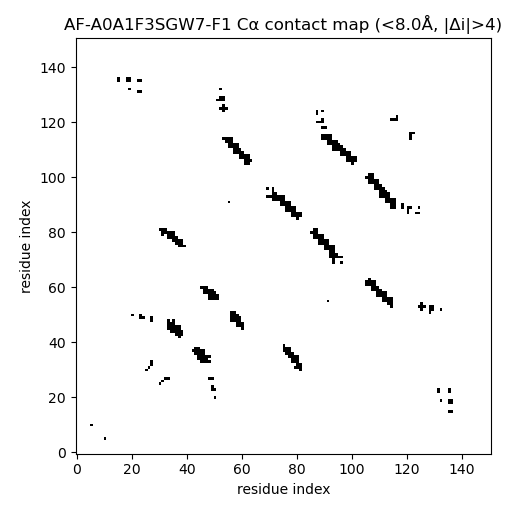. GLY A 1 112 ? -1.677 2.071 -9.975 1.00 94.19 112 GLY A C 1
ATOM 919 O O . GLY A 1 112 ? -1.923 1.707 -11.129 1.00 94.19 112 GLY A O 1
ATOM 920 N N . LEU A 1 113 ? -2.390 1.710 -8.921 1.00 94.31 113 LEU A N 1
ATOM 921 C CA . LEU A 1 113 ? -3.432 0.701 -8.921 1.00 94.31 113 LEU A CA 1
ATOM 922 C C . LEU A 1 113 ? -4.769 1.330 -8.547 1.00 94.31 113 LEU A C 1
ATOM 924 O O . LEU A 1 113 ? -4.839 2.132 -7.623 1.00 94.31 113 LEU A O 1
ATOM 928 N N . GLU A 1 114 ? -5.828 0.926 -9.235 1.00 97.31 114 GLU A N 1
ATOM 929 C CA . GLU A 1 114 ? -7.209 1.284 -8.902 1.00 97.31 114 GLU A CA 1
ATOM 930 C C . GLU A 1 114 ? -7.917 0.072 -8.307 1.00 97.31 114 GLU A C 1
ATOM 932 O O . GLU A 1 114 ? -7.823 -1.015 -8.872 1.00 97.31 114 GLU A O 1
ATOM 937 N N . PHE A 1 115 ? -8.614 0.241 -7.186 1.00 96.19 115 PHE A N 1
ATOM 938 C CA . PHE A 1 115 ? -9.339 -0.844 -6.530 1.00 96.19 115 PHE A CA 1
ATOM 939 C C . PHE A 1 115 ? -10.609 -1.228 -7.291 1.00 96.19 115 PHE A C 1
ATOM 941 O O . PHE A 1 115 ? -11.374 -0.374 -7.738 1.00 96.19 115 PHE A O 1
ATOM 948 N N . ASP A 1 116 ? -10.879 -2.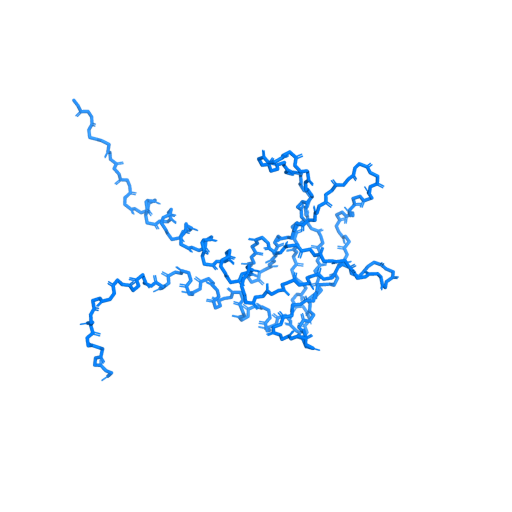528 -7.366 1.00 96.44 116 ASP A N 1
ATOM 949 C CA . ASP A 1 116 ? -12.165 -3.043 -7.817 1.00 96.44 116 ASP A CA 1
ATOM 950 C C . ASP A 1 116 ? -13.207 -2.910 -6.697 1.00 96.44 116 ASP A C 1
ATOM 952 O O . ASP A 1 116 ? -13.236 -3.687 -5.738 1.00 96.44 116 ASP A O 1
ATOM 956 N N . ALA A 1 117 ? -14.085 -1.916 -6.840 1.00 96.62 117 ALA A N 1
ATOM 957 C CA . ALA A 1 117 ? -15.144 -1.627 -5.879 1.00 96.62 117 ALA A CA 1
ATOM 958 C C . ALA A 1 117 ? -16.253 -2.697 -5.817 1.00 96.62 117 ALA A C 1
ATOM 960 O O . ALA A 1 117 ? -17.094 -2.646 -4.921 1.00 96.62 117 ALA A O 1
ATOM 961 N N . SER A 1 118 ? -16.280 -3.660 -6.747 1.00 96.25 118 SER A N 1
ATOM 962 C CA . SER A 1 118 ? -17.248 -4.765 -6.722 1.00 96.25 118 SER A CA 1
ATOM 963 C C . SER A 1 118 ? -16.883 -5.865 -5.719 1.00 96.25 118 SER A C 1
ATOM 965 O O . SER A 1 118 ? -17.732 -6.681 -5.351 1.00 96.25 118 SER A O 1
ATOM 967 N N . MET A 1 119 ? -15.635 -5.883 -5.241 1.00 93.12 119 MET A N 1
ATOM 968 C CA . MET A 1 119 ? -15.154 -6.876 -4.286 1.00 93.12 119 MET A CA 1
ATOM 969 C C . MET A 1 119 ? -15.733 -6.644 -2.890 1.00 93.12 119 MET A C 1
ATOM 971 O O . MET A 1 119 ? -15.694 -5.538 -2.362 1.00 93.12 119 MET A O 1
ATOM 975 N N . SER A 1 120 ? -16.166 -7.707 -2.209 1.00 92.12 120 SER A N 1
ATOM 976 C CA . SER A 1 120 ? -16.669 -7.602 -0.827 1.00 92.12 120 SER A CA 1
ATOM 977 C C . SER A 1 120 ? -15.619 -7.084 0.165 1.00 92.12 120 SER A C 1
ATOM 979 O O . SER A 1 120 ? -15.958 -6.428 1.148 1.00 92.12 120 SER A O 1
ATOM 981 N N . SER A 1 121 ? -14.336 -7.342 -0.097 1.00 93.81 121 SER A N 1
ATOM 982 C CA . SER A 1 121 ? -13.217 -6.843 0.705 1.00 93.81 121 SER A CA 1
ATOM 983 C C . SER A 1 121 ? -12.913 -5.358 0.487 1.00 93.81 121 SER A C 1
ATOM 985 O O . SER A 1 121 ? -12.213 -4.765 1.311 1.00 93.81 121 SER A O 1
ATOM 987 N N . TYR A 1 122 ? -13.451 -4.743 -0.573 1.00 95.44 122 TYR A N 1
ATOM 988 C CA . TYR A 1 122 ? -13.226 -3.335 -0.896 1.00 95.44 122 TYR A CA 1
ATOM 989 C C . TYR A 1 122 ? -13.640 -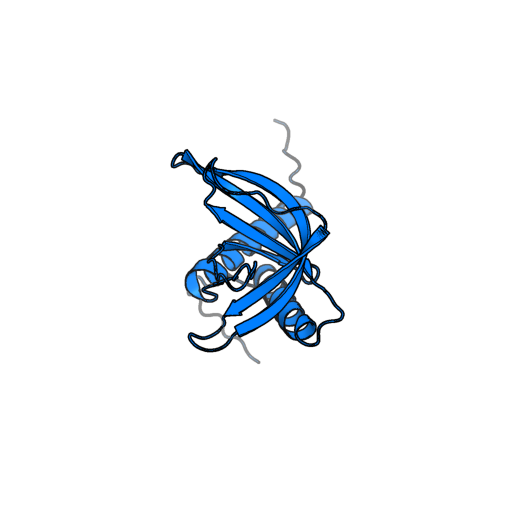2.413 0.250 1.00 95.44 122 TYR A C 1
ATOM 991 O O . TYR A 1 122 ? -12.875 -1.530 0.625 1.00 95.44 122 TYR A O 1
ATOM 999 N N . GLU A 1 123 ? -14.795 -2.654 0.874 1.00 95.69 123 GLU A N 1
ATOM 1000 C CA . GLU A 1 123 ? -15.290 -1.802 1.962 1.00 95.69 123 GLU A CA 1
ATOM 1001 C C . GLU A 1 123 ? -14.335 -1.771 3.166 1.00 95.69 123 GLU A C 1
ATOM 1003 O O . GLU A 1 123 ? -14.160 -0.725 3.792 1.00 95.69 123 GLU A O 1
ATOM 1008 N N . ALA A 1 124 ? -13.638 -2.877 3.453 1.00 93.44 124 ALA A N 1
ATOM 1009 C CA . ALA A 1 124 ? -12.629 -2.915 4.511 1.00 93.44 1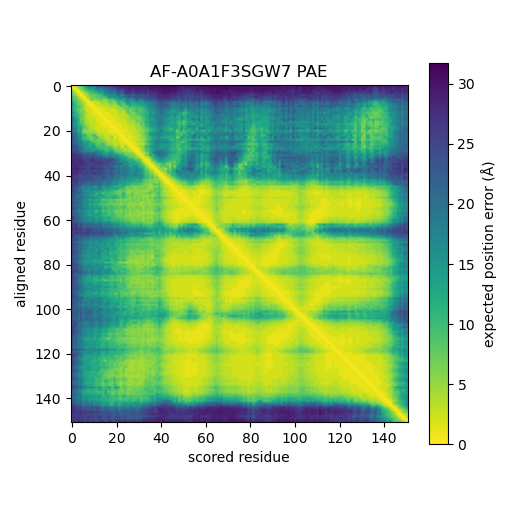24 ALA A CA 1
ATOM 1010 C C . ALA A 1 124 ? -11.386 -2.084 4.147 1.00 93.44 124 ALA A C 1
ATOM 1012 O O . ALA A 1 124 ? -10.896 -1.308 4.969 1.00 93.44 124 ALA A O 1
ATOM 1013 N N . ILE A 1 125 ? -10.901 -2.206 2.906 1.00 92.00 125 ILE A N 1
ATOM 1014 C CA . ILE A 1 125 ? -9.759 -1.427 2.398 1.00 92.00 125 ILE A CA 1
ATOM 1015 C C . ILE A 1 125 ? -10.097 0.064 2.346 1.00 92.00 125 ILE A C 1
ATOM 1017 O O . ILE A 1 125 ? -9.314 0.897 2.798 1.00 92.00 125 ILE A O 1
ATOM 1021 N N . LYS A 1 126 ? -11.293 0.404 1.869 1.00 94.75 126 LYS A N 1
ATOM 1022 C CA . LYS A 1 126 ? -11.815 1.766 1.825 1.00 94.75 126 LYS A CA 1
ATOM 1023 C C . LYS A 1 126 ? -11.921 2.372 3.218 1.00 94.75 126 LYS A C 1
ATOM 1025 O O . LYS A 1 126 ? -11.432 3.478 3.431 1.00 94.75 126 LYS A O 1
ATOM 1030 N N . ALA A 1 127 ? -12.521 1.663 4.175 1.00 94.06 127 ALA A N 1
ATOM 1031 C CA . ALA A 1 127 ? -12.620 2.132 5.556 1.00 94.06 127 ALA A CA 1
ATOM 1032 C C . ALA A 1 127 ? -11.234 2.383 6.163 1.00 94.06 127 ALA A C 1
ATOM 1034 O O . ALA A 1 127 ? -11.016 3.404 6.818 1.00 94.06 127 ALA A O 1
ATOM 1035 N N . PHE A 1 128 ? -10.281 1.491 5.886 1.00 89.88 128 PHE A N 1
ATOM 1036 C CA . PHE A 1 128 ? -8.896 1.657 6.298 1.00 89.88 128 PHE A CA 1
ATOM 1037 C C . PHE A 1 128 ? -8.242 2.900 5.667 1.00 89.88 128 PHE A C 1
ATOM 1039 O O . PHE A 1 128 ? -7.682 3.727 6.385 1.00 89.88 128 PHE A O 1
ATOM 1046 N N . ALA A 1 129 ? -8.374 3.094 4.353 1.00 90.06 129 ALA A N 1
ATOM 1047 C CA . ALA A 1 129 ? -7.845 4.267 3.658 1.00 90.06 129 ALA A CA 1
ATOM 1048 C C . ALA A 1 129 ? -8.458 5.577 4.185 1.00 90.06 129 ALA A C 1
ATOM 1050 O O . ALA A 1 129 ? -7.745 6.539 4.469 1.00 90.06 129 ALA A O 1
ATOM 1051 N N . VAL A 1 130 ? -9.780 5.602 4.394 1.00 92.62 130 VAL A N 1
ATOM 1052 C CA . VAL A 1 130 ? -10.490 6.743 4.991 1.00 92.62 130 VAL A CA 1
ATOM 1053 C C . VAL A 1 130 ? -9.972 7.036 6.394 1.00 92.62 130 VAL A C 1
ATOM 1055 O O . VAL A 1 130 ? -9.727 8.199 6.715 1.00 92.62 130 VAL A O 1
ATOM 1058 N N . PHE A 1 131 ? -9.763 6.006 7.217 1.00 90.12 131 PHE A N 1
ATOM 1059 C CA . PHE A 1 131 ? -9.173 6.176 8.539 1.00 90.12 131 PHE A CA 1
ATOM 1060 C C . PHE A 1 131 ? -7.787 6.820 8.455 1.00 90.12 131 PHE A C 1
ATOM 1062 O O . PHE A 1 131 ? -7.542 7.789 9.172 1.00 90.12 131 PHE A O 1
ATOM 1069 N N . LEU A 1 132 ? -6.906 6.350 7.563 1.00 84.56 132 LEU A N 1
ATOM 1070 C CA . LEU A 1 132 ? -5.568 6.929 7.424 1.00 84.56 132 LEU A CA 1
ATOM 1071 C C . LEU A 1 132 ? -5.611 8.405 7.029 1.00 84.56 132 LEU A C 1
ATOM 1073 O O . LEU A 1 132 ? -4.923 9.223 7.641 1.00 84.56 132 LEU A O 1
ATOM 1077 N N . MET A 1 133 ? -6.461 8.758 6.063 1.00 83.44 133 MET A N 1
ATOM 1078 C CA . MET A 1 133 ? -6.647 10.148 5.645 1.00 83.44 133 MET A CA 1
ATOM 1079 C C . MET A 1 133 ? -7.182 11.018 6.787 1.00 83.44 133 MET A C 1
ATOM 1081 O O . MET A 1 133 ? -6.678 12.117 7.018 1.00 83.44 133 MET A O 1
ATOM 1085 N N . LYS A 1 134 ? -8.181 10.534 7.537 1.00 87.12 134 LYS A N 1
ATOM 1086 C CA . LYS A 1 134 ? -8.748 11.273 8.674 1.00 87.12 134 LYS A CA 1
ATOM 1087 C C . LYS A 1 134 ? -7.771 11.409 9.826 1.00 87.12 134 LYS A C 1
ATOM 1089 O O . LYS A 1 134 ? -7.684 12.482 10.415 1.00 87.12 134 LYS A O 1
ATOM 1094 N N . PHE A 1 135 ? -6.999 10.371 10.120 1.00 82.62 135 PHE A N 1
ATOM 1095 C CA . PHE A 1 135 ? -5.944 10.455 11.116 1.00 82.62 135 PHE A CA 1
ATOM 1096 C C . PHE A 1 135 ? -4.882 11.472 10.693 1.00 82.62 135 PHE A C 1
ATOM 1098 O O . PHE A 1 135 ? -4.510 12.337 11.478 1.00 82.62 135 PHE A O 1
ATOM 1105 N N . ALA A 1 136 ? -4.427 11.437 9.443 1.00 77.88 136 ALA A N 1
ATOM 1106 C CA . ALA A 1 136 ? -3.480 12.416 8.922 1.00 77.88 136 ALA A CA 1
ATOM 1107 C C . ALA A 1 136 ? -3.988 13.866 9.041 1.00 77.88 136 ALA A C 1
ATOM 1109 O O . ALA A 1 136 ? -3.234 14.753 9.445 1.00 77.88 136 ALA A O 1
ATOM 1110 N N . GLU A 1 137 ? -5.266 14.094 8.726 1.00 81.12 137 GLU A N 1
ATOM 1111 C CA . GLU A 1 137 ? -5.927 15.401 8.802 1.00 81.12 137 GL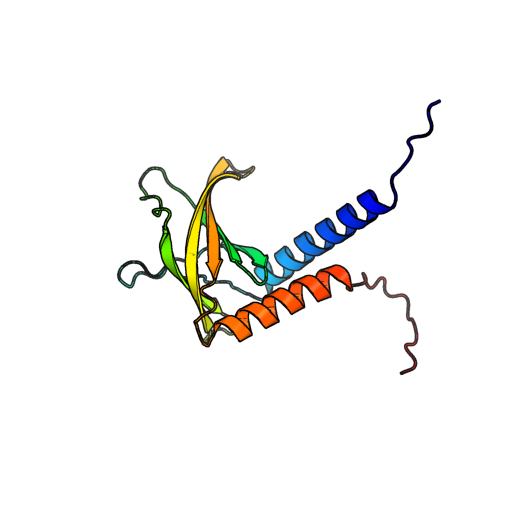U A CA 1
ATOM 1112 C C . GLU A 1 137 ? -6.060 15.907 10.248 1.00 81.12 137 GLU A C 1
ATOM 1114 O O . GLU A 1 137 ? -5.797 17.079 10.531 1.00 81.12 137 GLU A O 1
ATOM 1119 N N . LEU A 1 138 ? -6.473 15.025 11.160 1.00 83.00 138 LEU A N 1
ATOM 1120 C CA . LEU A 1 138 ? -6.898 15.393 12.512 1.00 83.00 138 LEU A CA 1
ATOM 1121 C C . LEU A 1 138 ? -5.815 15.181 13.575 1.00 83.00 138 LEU A C 1
ATOM 1123 O O . LEU A 1 138 ? -5.947 15.689 14.689 1.00 83.00 138 LEU A O 1
ATOM 1127 N N . SER A 1 139 ? -4.743 14.452 13.260 1.00 78.56 139 SER A N 1
ATOM 1128 C CA . SER A 1 139 ? -3.695 14.135 14.227 1.00 78.56 139 SER A CA 1
ATOM 1129 C C . SER A 1 139 ? -2.938 15.380 14.693 1.00 78.56 139 SER A C 1
ATOM 1131 O O . SER A 1 139 ? -2.527 16.280 13.937 1.00 78.56 139 SER A O 1
ATOM 1133 N N . VAL A 1 140 ? -2.722 15.405 16.004 1.00 78.69 140 VAL A N 1
ATOM 1134 C CA . VAL A 1 140 ? -1.975 16.438 16.708 1.00 78.69 140 VAL A CA 1
ATOM 1135 C C . VAL A 1 140 ? -0.687 15.806 17.214 1.00 78.69 140 VAL A C 1
ATOM 1137 O O . VAL A 1 140 ? -0.684 14.670 17.679 1.00 78.69 140 VAL A O 1
ATOM 1140 N N . ILE A 1 141 ? 0.418 16.539 17.092 1.00 75.44 141 ILE A N 1
ATOM 1141 C CA . ILE A 1 141 ? 1.683 16.116 17.68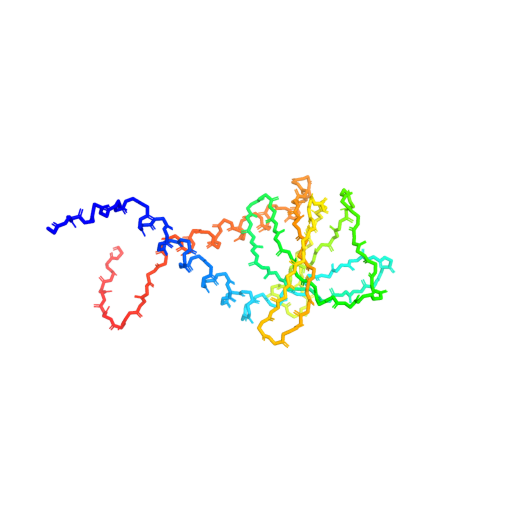8 1.00 75.44 141 ILE A CA 1
ATOM 1142 C C . ILE A 1 141 ? 1.541 16.317 19.191 1.00 75.44 141 ILE A C 1
ATOM 1144 O O . ILE A 1 141 ? 1.421 17.460 19.637 1.00 75.44 141 ILE A O 1
ATOM 1148 N N . ASP A 1 142 ? 1.556 15.224 19.945 1.00 74.88 142 ASP A N 1
ATOM 1149 C CA . ASP A 1 142 ? 1.671 15.300 21.392 1.00 74.88 142 ASP A CA 1
ATOM 1150 C C . ASP A 1 142 ? 3.078 15.792 21.755 1.00 74.88 142 ASP A C 1
ATOM 1152 O O . ASP A 1 142 ? 4.086 15.218 21.339 1.00 74.88 142 ASP A O 1
ATOM 1156 N N . ARG A 1 143 ? 3.137 16.912 22.475 1.00 79.44 143 ARG A N 1
ATOM 1157 C CA . ARG A 1 143 ? 4.380 17.511 22.980 1.00 79.44 143 ARG A CA 1
ATOM 1158 C C . ARG A 1 143 ? 4.563 17.278 24.481 1.00 79.44 143 ARG A C 1
ATOM 1160 O O . ARG A 1 143 ? 5.495 17.828 25.054 1.00 79.44 143 ARG A O 1
ATOM 1167 N N . GLY A 1 144 ? 3.693 16.480 25.106 1.00 67.19 144 GLY A N 1
ATOM 1168 C CA . GLY A 1 144 ? 3.687 16.239 26.547 1.00 67.19 144 GLY A CA 1
ATOM 1169 C C . GLY A 1 144 ? 2.991 17.333 27.361 1.00 67.19 144 GLY A C 1
ATOM 1170 O O . GLY A 1 144 ? 3.026 17.286 28.589 1.00 67.19 144 GLY A O 1
ATOM 1171 N N . ASP A 1 145 ? 2.338 18.304 26.713 1.00 60.25 145 ASP A N 1
ATOM 1172 C CA . ASP A 1 145 ? 1.528 19.306 27.404 1.00 60.25 145 ASP A CA 1
ATOM 1173 C C . ASP A 1 145 ? 0.207 18.656 27.830 1.00 60.25 145 ASP A C 1
ATOM 1175 O O . ASP A 1 145 ? -0.682 18.421 27.007 1.00 60.25 145 ASP A O 1
ATOM 1179 N N . ALA A 1 146 ? 0.071 18.348 29.121 1.00 53.09 146 ALA A N 1
ATOM 1180 C CA . ALA A 1 146 ? -1.140 17.768 29.688 1.00 53.09 146 ALA A CA 1
ATOM 1181 C C . ALA A 1 146 ? -2.343 18.708 29.487 1.00 53.09 146 ALA A C 1
ATOM 1183 O O . ALA A 1 146 ? -2.604 19.602 30.293 1.00 53.09 146 ALA A O 1
ATOM 1184 N N . LYS A 1 147 ? -3.106 18.509 28.410 1.00 57.28 147 LYS A N 1
ATOM 1185 C CA . LYS A 1 147 ? -4.448 19.077 28.283 1.00 57.28 147 LYS A CA 1
ATOM 1186 C C . LYS A 1 147 ? -5.445 18.075 28.835 1.00 57.28 147 LYS A C 1
ATOM 1188 O O . LYS A 1 147 ? -5.636 16.998 28.280 1.00 57.28 147 LYS A O 1
ATOM 1193 N N . VAL A 1 148 ? -6.072 18.452 29.946 1.00 49.47 148 VAL A N 1
ATOM 1194 C CA . VAL A 1 148 ? -7.242 17.762 30.488 1.00 49.47 148 VAL A CA 1
ATOM 1195 C C . VAL A 1 148 ? -8.341 17.829 29.429 1.00 49.47 148 VAL A C 1
ATOM 1197 O O . VAL A 1 148 ? -8.851 18.907 29.129 1.00 49.47 148 VAL A O 1
ATOM 1200 N N . TYR A 1 149 ? -8.680 16.685 28.840 1.00 55.84 149 TYR A N 1
ATOM 1201 C CA . TYR A 1 149 ? -9.874 16.539 28.017 1.00 55.84 149 TYR A CA 1
ATOM 1202 C C . TYR A 1 149 ? -11.030 16.176 28.951 1.00 55.84 149 TYR A C 1
ATOM 1204 O O . TYR A 1 149 ? -11.096 15.061 29.462 1.00 55.84 149 TYR A O 1
ATOM 1212 N N . SER A 1 150 ? -11.916 17.130 29.223 1.00 39.84 150 SER A N 1
ATOM 1213 C CA . SER A 1 150 ? -13.226 16.847 29.812 1.00 39.84 150 SER A CA 1
ATOM 1214 C C . SER A 1 150 ? -14.150 16.341 28.703 1.00 39.84 150 SER A C 1
ATOM 1216 O O . SER A 1 150 ? -14.418 17.088 27.759 1.00 39.84 150 SER A O 1
ATOM 1218 N N . LEU A 1 151 ? -14.554 15.072 28.804 1.00 41.41 151 LEU A N 1
ATOM 1219 C CA . LEU A 1 151 ? -15.603 14.447 27.988 1.00 41.41 151 LEU A CA 1
ATOM 1220 C C . LEU A 1 151 ? -16.976 15.062 28.276 1.00 41.41 151 LEU A C 1
ATOM 1222 O O . LEU A 1 151 ? -17.219 15.412 29.454 1.00 41.41 151 LEU A O 1
#

Foldseek 3Di:
DDDPPPPPVVVLVVLLVVLLQVLQCCCQVPQWPFQFFFDDPNHGHRWGWRADALFWTKIKDFDDPPDDDDDAQDWTWTWTDRDPPHTQIWIWGFHDWDWDADPVRTIMIMTIITTDPVDPSSVVSNVVNVVSSVCSNPPDDDPVPDDDDDD